Protein AF-A0A920T588-F1 (afdb_monomer_lite)

Foldseek 3Di:
DDDPVVVVVDDDDPPDQDWDWDWDDDPNHIDIHTDDRDDDDDDDDD

Secondary structure (DSSP, 8-state):
---GGGGGG-PPPTTS---EEEEEEETTEEEEEEEESPPP-PPPP-

Sequence (46 aa):
MISLNKLNQFSVPDDWITIKTIEAHTGGEPLRIIIDGYPELKGKPY

pLDDT: mean 90.89, std 8.41, range [64.38, 98.44]

Radius of gyration: 17.24 Å; chains: 1; bounding box: 36×12×52 Å

Structure (mmCIF, N/CA/C/O backbone):
data_AF-A0A920T588-F1
#
_entry.id   AF-A0A920T588-F1
#
loop_
_atom_site.group_PDB
_atom_site.id
_atom_site.type_symbol
_atom_site.label_atom_id
_atom_site.label_alt_id
_atom_site.label_comp_id
_atom_site.label_asym_id
_atom_site.label_entity_id
_atom_site.label_seq_id
_atom_site.pdbx_PDB_ins_code
_atom_site.Cartn_x
_atom_site.Cartn_y
_atom_site.Cartn_z
_atom_site.occupancy
_atom_site.B_iso_or_equiv
_atom_site.auth_seq_id
_atom_site.auth_comp_id
_atom_site.auth_asym_id
_atom_site.auth_atom_id
_atom_site.pdbx_PDB_model_num
ATOM 1 N N . MET A 1 1 ? 14.481 1.800 -31.521 1.00 64.38 1 MET A N 1
ATOM 2 C CA . MET A 1 1 ? 14.249 2.542 -30.261 1.00 64.38 1 MET A CA 1
ATOM 3 C C . MET A 1 1 ? 12.768 2.405 -29.925 1.00 64.38 1 MET A C 1
ATOM 5 O O . MET A 1 1 ? 11.954 2.738 -30.776 1.00 64.38 1 MET A O 1
ATOM 9 N N . ILE A 1 2 ? 12.407 1.807 -28.787 1.00 76.62 2 ILE A N 1
ATOM 10 C CA . ILE A 1 2 ? 10.996 1.584 -28.418 1.00 76.62 2 ILE A CA 1
ATOM 11 C C . ILE A 1 2 ? 10.456 2.859 -27.764 1.00 76.62 2 ILE A C 1
ATOM 13 O O . ILE A 1 2 ? 11.106 3.425 -26.889 1.00 76.62 2 ILE A O 1
ATOM 17 N N . SER A 1 3 ? 9.282 3.321 -28.197 1.00 81.31 3 SER A N 1
ATOM 18 C CA . SER A 1 3 ? 8.605 4.472 -27.590 1.00 81.31 3 SER A CA 1
ATOM 19 C C . SER A 1 3 ? 7.805 4.025 -26.364 1.00 81.31 3 SER A C 1
ATOM 21 O O . SER A 1 3 ? 6.836 3.278 -26.497 1.00 81.31 3 SER A O 1
ATOM 23 N N . LEU A 1 4 ? 8.210 4.485 -25.177 1.00 83.75 4 LEU A N 1
ATOM 24 C CA . LEU A 1 4 ? 7.599 4.121 -23.890 1.00 83.75 4 LEU A CA 1
ATOM 25 C C . LEU A 1 4 ? 6.290 4.870 -23.595 1.00 83.75 4 LEU A C 1
ATOM 27 O O . LEU A 1 4 ? 5.516 4.438 -22.748 1.00 83.75 4 LEU A O 1
ATOM 31 N N . AS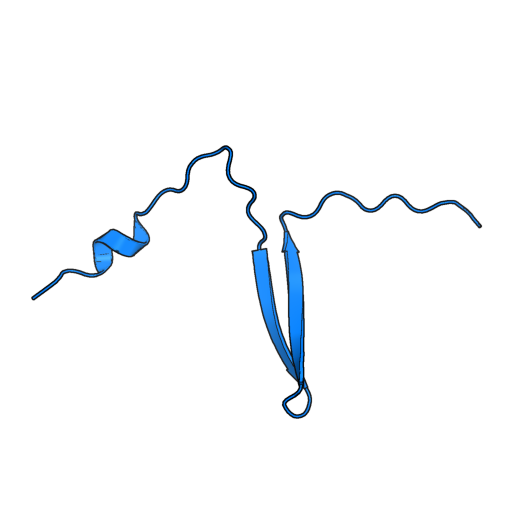N A 1 5 ? 5.995 5.947 -24.330 1.00 82.19 5 ASN A N 1
ATOM 32 C CA . ASN A 1 5 ? 4.807 6.779 -24.098 1.00 82.19 5 ASN A CA 1
ATOM 33 C C . ASN A 1 5 ? 3.485 6.011 -24.260 1.00 82.19 5 ASN A C 1
ATOM 35 O O . ASN A 1 5 ? 2.485 6.386 -23.654 1.00 82.19 5 ASN A O 1
ATOM 39 N N . LYS A 1 6 ? 3.480 4.918 -25.036 1.00 74.56 6 LYS A N 1
ATOM 40 C CA . LYS A 1 6 ? 2.303 4.054 -25.209 1.00 74.56 6 LYS A CA 1
ATOM 41 C C . LYS A 1 6 ? 1.884 3.335 -23.920 1.00 74.56 6 LYS A C 1
ATOM 43 O O . LYS A 1 6 ? 0.713 3.008 -23.785 1.00 74.56 6 LYS A O 1
ATOM 48 N N . LEU A 1 7 ? 2.800 3.119 -22.970 1.00 78.19 7 LEU A N 1
ATOM 49 C CA . LEU A 1 7 ? 2.485 2.463 -21.693 1.00 78.19 7 LEU A CA 1
ATOM 50 C C . LEU A 1 7 ? 1.576 3.327 -20.808 1.00 78.19 7 LEU A C 1
ATOM 52 O O . LE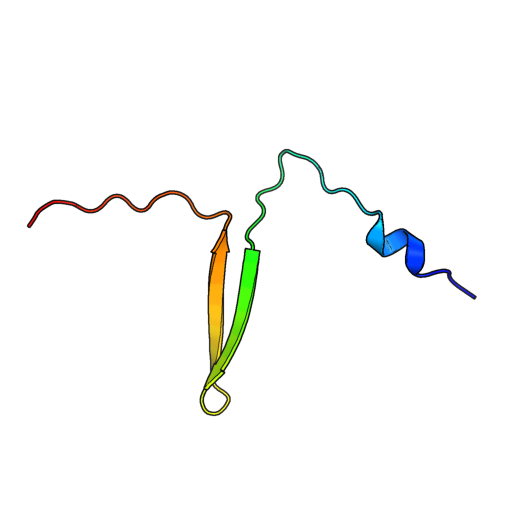U A 1 7 ? 0.719 2.796 -20.113 1.00 78.19 7 LEU A O 1
ATOM 56 N N . ASN A 1 8 ? 1.693 4.655 -20.900 1.00 76.00 8 ASN A N 1
ATOM 57 C CA . ASN A 1 8 ? 0.855 5.588 -20.139 1.00 76.00 8 ASN A CA 1
ATOM 58 C C . ASN A 1 8 ? -0.587 5.685 -20.668 1.00 76.00 8 ASN A C 1
ATOM 60 O O . ASN A 1 8 ? -1.423 6.328 -20.044 1.00 76.00 8 ASN A O 1
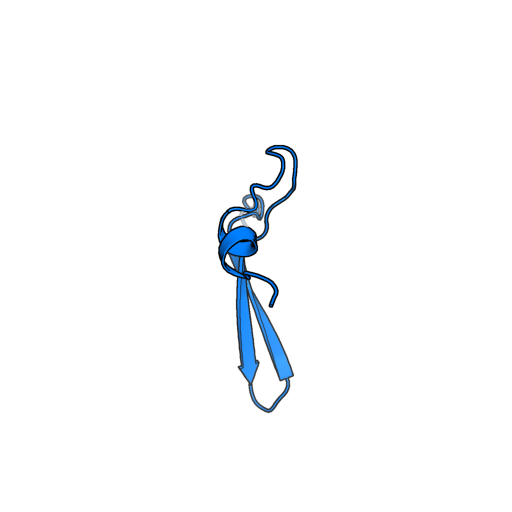ATOM 64 N N . GLN A 1 9 ? -0.871 5.086 -21.828 1.00 81.06 9 GLN A N 1
ATOM 65 C CA . GLN A 1 9 ? -2.202 5.040 -22.442 1.00 81.06 9 GLN A CA 1
ATOM 66 C C . GLN A 1 9 ? -2.872 3.671 -22.274 1.00 81.06 9 GLN A C 1
ATOM 68 O O . GLN A 1 9 ? -3.920 3.421 -22.866 1.00 81.06 9 GLN A O 1
ATOM 73 N N . PHE A 1 10 ? -2.260 2.763 -21.510 1.00 82.31 10 PHE A N 1
ATOM 74 C CA . PHE A 1 10 ? -2.839 1.456 -21.248 1.00 82.31 10 PHE A CA 1
ATOM 75 C C . PHE A 1 10 ? -4.088 1.605 -20.370 1.00 82.31 10 PHE A C 1
ATOM 77 O O . PHE A 1 10 ? -3.997 2.020 -19.217 1.00 82.31 10 PHE A O 1
ATOM 84 N N . SER A 1 11 ? -5.248 1.270 -20.934 1.00 84.00 11 SER A N 1
ATOM 85 C CA . SER A 1 11 ? -6.514 1.198 -20.206 1.00 84.00 11 SER A CA 1
ATOM 86 C C . SER A 1 11 ? -6.744 -0.236 -19.756 1.00 84.00 11 SER A C 1
ATOM 88 O O . SER A 1 11 ? -6.687 -1.159 -20.570 1.00 84.00 11 SER A O 1
ATOM 90 N N . VAL A 1 12 ? -7.011 -0.416 -18.467 1.00 88.00 12 VAL A N 1
ATOM 91 C CA . VAL A 1 12 ? -7.418 -1.710 -17.913 1.00 88.00 12 VAL A CA 1
ATOM 92 C C . VAL A 1 12 ? -8.906 -1.962 -18.186 1.00 88.00 12 VAL A C 1
ATOM 94 O O . VAL A 1 12 ? -9.651 -0.997 -18.364 1.00 88.00 12 VAL A O 1
ATOM 97 N N . PRO A 1 13 ? -9.346 -3.229 -18.255 1.00 93.00 13 PRO A N 1
ATOM 98 C CA . PRO A 1 13 ? -10.766 -3.573 -18.277 1.00 93.00 13 PRO A CA 1
ATOM 99 C C . PRO A 1 13 ? -11.507 -3.082 -17.024 1.00 93.00 13 PRO A C 1
ATOM 101 O O . PRO A 1 13 ? -10.961 -3.123 -15.922 1.00 93.00 13 PRO A O 1
ATOM 104 N N . ASP A 1 14 ? -12.762 -2.660 -17.190 1.00 88.94 14 ASP A N 1
ATOM 105 C CA . ASP A 1 14 ? -13.574 -2.085 -16.103 1.00 88.94 14 ASP A CA 1
ATOM 106 C C . ASP A 1 14 ? -13.964 -3.102 -15.016 1.00 88.94 14 ASP A C 1
ATOM 108 O O . ASP A 1 14 ? -14.308 -2.727 -13.897 1.00 88.94 14 ASP A O 1
ATOM 112 N N . ASP A 1 15 ? -13.926 -4.398 -15.329 1.00 94.44 15 ASP A N 1
ATOM 113 C CA . ASP A 1 15 ? -14.240 -5.489 -14.404 1.00 94.44 15 ASP A CA 1
ATOM 114 C C . ASP A 1 15 ? -13.060 -5.871 -13.495 1.00 94.44 15 ASP A C 1
ATOM 116 O O . ASP A 1 15 ? -13.193 -6.727 -12.615 1.00 94.44 15 ASP A O 1
ATOM 120 N N . TRP A 1 16 ? -11.900 -5.234 -13.672 1.00 94.81 16 TRP A N 1
ATOM 121 C CA . TRP A 1 16 ? -10.737 -5.480 -12.834 1.00 94.81 16 TRP A CA 1
ATOM 122 C C . TRP A 1 16 ? -10.866 -4.800 -11.476 1.00 94.81 16 TRP A C 1
ATOM 124 O O . TRP A 1 16 ? -11.113 -3.600 -11.352 1.00 94.81 16 TRP A O 1
ATOM 134 N N . ILE A 1 17 ? -10.579 -5.571 -10.429 1.00 93.75 17 ILE A N 1
ATOM 135 C CA . ILE A 1 17 ? -10.416 -5.018 -9.089 1.00 93.75 17 ILE A CA 1
ATOM 136 C C . ILE A 1 17 ? -9.168 -4.135 -9.089 1.00 93.75 17 ILE A C 1
ATOM 138 O O . ILE A 1 17 ? -8.052 -4.603 -9.318 1.00 93.75 17 ILE A O 1
ATOM 142 N N . THR A 1 18 ? -9.366 -2.858 -8.785 1.00 94.12 18 THR A N 1
ATOM 143 C CA . THR A 1 18 ? -8.290 -1.877 -8.666 1.00 94.12 18 THR A CA 1
ATOM 144 C C . THR A 1 18 ? -8.120 -1.514 -7.201 1.00 94.12 18 THR A C 1
ATOM 146 O O . THR A 1 18 ? -9.065 -1.035 -6.589 1.00 94.12 18 THR A O 1
ATOM 149 N N . ILE A 1 19 ? -6.923 -1.715 -6.643 1.00 96.75 19 ILE A N 1
ATOM 150 C CA . ILE A 1 19 ? -6.559 -1.253 -5.296 1.00 96.75 19 ILE A CA 1
ATOM 151 C C . ILE A 1 19 ? -5.476 -0.193 -5.441 1.00 96.75 19 ILE A C 1
ATOM 153 O O . ILE A 1 19 ? -4.420 -0.450 -6.020 1.00 96.75 19 ILE A O 1
ATOM 157 N N . LYS A 1 20 ? -5.724 0.998 -4.899 1.00 96.50 20 LYS A N 1
ATOM 158 C CA . LYS A 1 20 ? -4.757 2.096 -4.915 1.00 96.50 20 LYS A CA 1
ATOM 159 C C . LYS A 1 20 ? -3.990 2.106 -3.601 1.00 96.50 20 LYS A C 1
ATOM 161 O O . LYS A 1 20 ? -4.604 2.132 -2.532 1.00 96.50 20 LYS A O 1
ATOM 166 N N . THR A 1 21 ? -2.661 2.106 -3.671 1.00 98.19 21 THR A N 1
ATOM 167 C CA . THR A 1 21 ? -1.804 2.048 -2.481 1.00 98.19 21 THR A CA 1
ATOM 168 C C . THR A 1 21 ? -0.739 3.139 -2.459 1.00 98.19 21 THR A C 1
ATOM 170 O O . THR A 1 21 ? -0.370 3.700 -3.491 1.00 98.19 21 THR A O 1
ATOM 173 N N . ILE A 1 22 ? -0.253 3.440 -1.255 1.00 98.44 22 ILE A N 1
ATOM 174 C CA . ILE A 1 22 ? 1.004 4.146 -1.006 1.00 98.44 22 ILE A CA 1
ATOM 175 C C . ILE A 1 22 ? 1.944 3.151 -0.330 1.00 98.44 22 ILE A C 1
ATOM 177 O O . ILE A 1 22 ? 1.603 2.572 0.702 1.00 98.44 22 ILE A O 1
ATOM 181 N N . GLU A 1 23 ? 3.127 2.965 -0.905 1.00 98.38 23 GLU A N 1
ATOM 182 C CA . GLU A 1 23 ? 4.186 2.152 -0.311 1.00 98.38 23 GLU A CA 1
ATOM 183 C C . GLU A 1 23 ? 5.097 3.048 0.539 1.00 98.38 23 GLU A C 1
ATOM 185 O O . GLU A 1 23 ? 5.502 4.131 0.114 1.00 98.38 23 GLU A O 1
ATOM 190 N N . ALA A 1 24 ? 5.422 2.597 1.743 1.00 98.00 24 ALA A N 1
ATOM 191 C CA . ALA A 1 24 ? 6.296 3.267 2.694 1.00 98.00 24 ALA A CA 1
ATOM 192 C C . ALA A 1 24 ? 7.144 2.229 3.441 1.00 98.00 24 ALA A C 1
ATOM 194 O O . ALA A 1 24 ? 6.959 1.024 3.2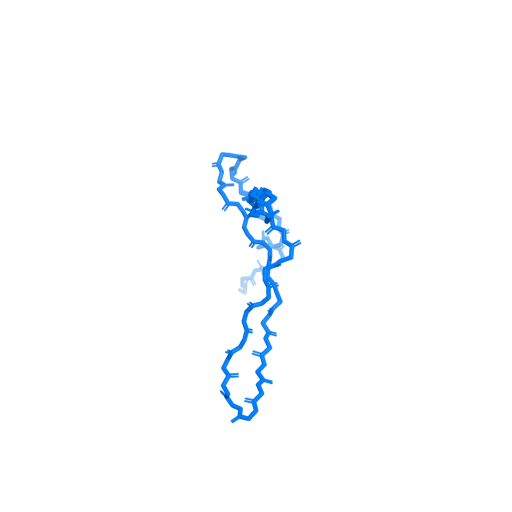76 1.00 98.00 24 ALA A O 1
ATOM 195 N N . HIS A 1 25 ? 8.083 2.680 4.269 1.00 98.31 25 HIS A N 1
ATOM 196 C CA . HIS A 1 25 ? 8.799 1.800 5.186 1.00 98.31 25 HIS A CA 1
ATOM 197 C C . HIS A 1 25 ? 9.246 2.553 6.442 1.00 98.31 25 HIS A C 1
ATOM 199 O O . HIS A 1 25 ? 9.504 3.757 6.392 1.00 98.31 25 HIS A O 1
ATOM 205 N N 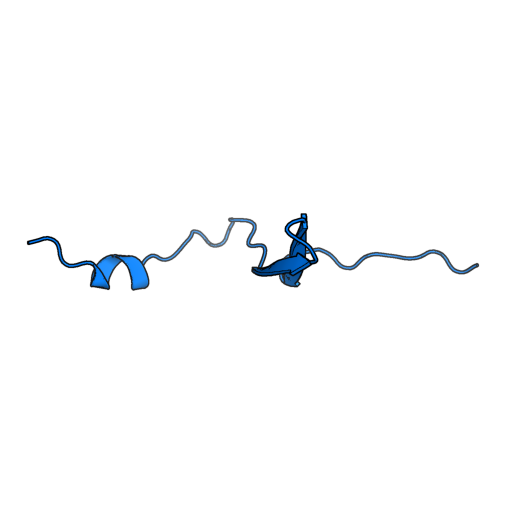. THR A 1 26 ? 9.409 1.830 7.550 1.00 97.81 26 THR A N 1
ATOM 206 C CA . THR A 1 26 ? 9.971 2.358 8.804 1.00 97.81 26 THR A CA 1
ATOM 207 C C . THR A 1 26 ? 11.049 1.405 9.293 1.00 97.81 26 THR A C 1
ATOM 209 O O . THR A 1 26 ? 10.790 0.226 9.494 1.00 97.81 26 THR A O 1
ATOM 212 N N . GLY A 1 27 ? 12.287 1.884 9.443 1.00 97.56 27 GLY A N 1
ATOM 213 C CA . GLY A 1 27 ? 13.404 1.024 9.864 1.00 97.56 27 GLY A CA 1
ATOM 214 C C . GLY A 1 27 ? 13.771 -0.089 8.869 1.00 97.56 27 GLY A C 1
ATOM 215 O O . GLY A 1 27 ? 14.440 -1.039 9.246 1.00 97.56 27 GLY A O 1
ATOM 216 N N . GLY A 1 28 ? 13.332 0.027 7.613 1.00 96.94 28 GLY A N 1
ATOM 217 C CA . GLY A 1 28 ? 13.508 -1.003 6.581 1.00 96.94 28 GLY A CA 1
ATOM 218 C C . GLY A 1 28 ? 12.329 -1.972 6.471 1.00 96.94 28 GLY A C 1
ATOM 219 O O . GLY A 1 28 ? 12.239 -2.690 5.480 1.00 96.94 28 GLY A O 1
ATOM 220 N N . GLU A 1 29 ? 11.388 -1.933 7.419 1.00 97.94 29 GLU A N 1
ATOM 221 C CA . GLU A 1 29 ? 10.173 -2.744 7.372 1.00 97.94 29 GLU A CA 1
ATOM 222 C C . GLU A 1 29 ? 9.129 -2.110 6.445 1.00 97.94 29 GLU A C 1
ATOM 224 O O . GLU A 1 29 ? 8.806 -0.928 6.621 1.00 97.94 29 GLU A O 1
ATOM 229 N N . PRO A 1 30 ? 8.592 -2.854 5.463 1.00 98.31 30 PRO A N 1
ATOM 230 C CA . PRO A 1 30 ? 7.653 -2.322 4.489 1.00 98.31 30 PRO A CA 1
ATOM 231 C C . PRO A 1 30 ? 6.279 -2.047 5.110 1.00 98.31 30 PRO A C 1
ATOM 233 O O . PRO A 1 30 ? 5.767 -2.799 5.936 1.00 98.31 30 PRO A O 1
ATOM 236 N N . LEU A 1 31 ? 5.644 -0.985 4.633 1.00 98.38 31 LEU A N 1
ATOM 237 C CA . LEU A 1 31 ? 4.276 -0.602 4.939 1.00 98.38 31 LEU A CA 1
ATOM 238 C C . LEU A 1 31 ? 3.540 -0.323 3.630 1.00 98.38 31 LEU A C 1
ATOM 240 O O . LEU A 1 31 ? 4.001 0.448 2.794 1.00 98.38 31 LEU A O 1
ATOM 244 N N . ARG A 1 32 ? 2.352 -0.904 3.483 1.00 98.31 32 ARG A N 1
ATOM 245 C CA . ARG A 1 32 ? 1.442 -0.625 2.373 1.00 98.31 32 ARG A CA 1
ATOM 246 C C . ARG A 1 32 ? 0.168 -0.011 2.919 1.00 98.31 32 ARG A C 1
ATOM 248 O O . ARG A 1 32 ? -0.546 -0.641 3.693 1.00 98.31 32 ARG A O 1
ATOM 255 N N . ILE A 1 33 ? -0.119 1.210 2.498 1.00 98.00 33 ILE A N 1
ATOM 256 C CA . ILE A 1 33 ? -1.315 1.950 2.889 1.00 98.00 33 ILE A CA 1
ATOM 257 C C . ILE A 1 33 ? -2.312 1.839 1.742 1.00 98.00 33 ILE A C 1
ATOM 259 O O . ILE A 1 33 ? -2.058 2.357 0.658 1.00 98.00 33 ILE A O 1
ATOM 263 N N . ILE A 1 34 ? -3.436 1.162 1.964 1.00 97.75 34 ILE A N 1
ATOM 264 C CA . ILE A 1 34 ? -4.538 1.108 0.997 1.00 97.75 34 ILE A CA 1
ATOM 265 C C . ILE A 1 34 ? -5.328 2.414 1.107 1.00 97.75 34 ILE A C 1
ATOM 267 O O . ILE A 1 34 ? -5.784 2.759 2.195 1.00 97.75 34 ILE A O 1
ATOM 271 N N . ILE A 1 35 ? -5.470 3.140 -0.002 1.00 97.81 35 ILE A N 1
ATOM 272 C CA . ILE A 1 35 ? -6.157 4.440 -0.044 1.00 97.81 35 ILE A CA 1
ATOM 273 C C . ILE A 1 35 ? -7.452 4.422 -0.861 1.00 97.81 35 ILE A C 1
ATOM 275 O O . ILE A 1 35 ? -8.252 5.340 -0.717 1.00 97.81 35 ILE A O 1
ATOM 279 N N . ASP A 1 36 ? -7.657 3.412 -1.711 1.00 97.19 36 ASP A N 1
ATOM 280 C CA . ASP A 1 36 ? -8.890 3.227 -2.484 1.00 97.19 36 ASP A CA 1
ATOM 281 C C . ASP A 1 36 ? -9.023 1.773 -2.973 1.00 97.19 36 ASP A C 1
ATOM 283 O O . ASP A 1 36 ? -8.035 1.029 -2.999 1.00 97.19 36 ASP A O 1
ATOM 287 N N . GLY A 1 37 ? -10.228 1.377 -3.384 1.00 95.12 37 GLY A N 1
ATOM 288 C CA . GLY A 1 37 ? -10.508 0.067 -3.980 1.00 95.12 37 GLY A CA 1
ATOM 289 C C . GLY A 1 37 ? -10.841 -1.046 -2.988 1.00 95.12 37 GLY A C 1
ATOM 290 O O . GLY A 1 37 ? -11.021 -2.196 -3.387 1.00 95.12 37 GLY A O 1
ATOM 291 N N . TYR A 1 38 ? -10.926 -0.720 -1.697 1.00 95.38 38 TYR A N 1
ATOM 292 C CA . TYR A 1 38 ? -11.352 -1.646 -0.650 1.00 95.38 38 TYR A CA 1
ATOM 293 C C . TYR A 1 38 ? -12.812 -1.371 -0.261 1.00 95.38 38 TYR A C 1
ATOM 295 O O . TYR A 1 38 ? -13.207 -0.205 -0.209 1.00 95.38 38 TYR A O 1
ATOM 303 N N . PRO A 1 39 ? -13.631 -2.401 0.020 1.00 93.69 39 PRO A N 1
ATOM 304 C CA . PRO A 1 39 ? -15.002 -2.187 0.464 1.00 93.69 39 PRO A CA 1
ATOM 305 C C . PRO A 1 39 ? -15.049 -1.488 1.826 1.00 93.69 39 PRO A C 1
ATOM 307 O O . PRO A 1 39 ? -14.129 -1.598 2.640 1.00 93.69 39 PRO A O 1
ATOM 310 N N . GLU A 1 40 ? -16.171 -0.825 2.099 1.00 93.94 40 GLU A N 1
ATOM 311 C CA . GLU A 1 40 ? -16.443 -0.257 3.416 1.00 93.94 40 GLU A CA 1
ATOM 312 C C . GLU A 1 40 ? -16.442 -1.356 4.492 1.00 93.94 40 GLU A C 1
ATOM 314 O O . GLU A 1 40 ? -17.132 -2.377 4.386 1.00 93.94 40 GLU A O 1
ATOM 319 N N . LEU A 1 41 ? -15.662 -1.139 5.551 1.00 92.31 41 LEU A N 1
ATOM 320 C CA . LEU A 1 41 ? -15.560 -2.067 6.671 1.00 92.31 41 LEU A CA 1
ATOM 321 C C . LEU A 1 41 ? -16.691 -1.801 7.670 1.00 92.31 41 LEU A C 1
ATOM 323 O O . LEU A 1 41 ? -16.724 -0.767 8.333 1.00 92.31 41 LEU A O 1
ATOM 327 N N . LYS A 1 42 ? -17.609 -2.761 7.816 1.00 94.56 42 LYS A N 1
A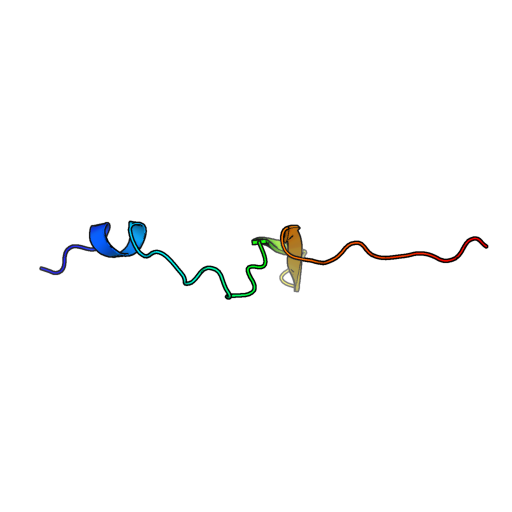TOM 328 C CA . LYS A 1 42 ? -18.722 -2.667 8.772 1.00 94.56 42 LYS A CA 1
ATOM 329 C C . LYS A 1 42 ? -18.268 -3.065 10.178 1.00 94.56 42 LYS A C 1
ATOM 331 O O . LYS A 1 42 ? -17.889 -4.213 10.403 1.00 94.56 42 LYS A O 1
ATOM 336 N N . GLY A 1 43 ? -18.355 -2.137 11.128 1.00 93.62 43 GLY A N 1
ATOM 337 C CA . GLY A 1 43 ? -18.171 -2.412 12.556 1.00 93.62 43 GLY A CA 1
ATOM 338 C C . GLY A 1 43 ? -19.481 -2.804 13.250 1.00 93.62 43 GLY A C 1
ATOM 339 O O . GLY A 1 43 ? -20.559 -2.380 12.834 1.00 93.62 43 GLY A O 1
ATOM 340 N N . LYS A 1 44 ? -19.400 -3.599 14.326 1.00 90.69 44 LYS A N 1
ATOM 341 C CA . LYS A 1 44 ? -20.517 -3.768 15.273 1.00 90.69 44 LYS A CA 1
ATOM 342 C C . LYS A 1 44 ? -20.427 -2.690 16.363 1.00 90.69 44 LYS A C 1
ATOM 344 O O . LYS A 1 44 ? -19.307 -2.394 16.782 1.00 90.69 44 LYS A O 1
ATOM 349 N N . PRO A 1 45 ? -21.555 -2.128 16.837 1.00 81.19 45 PRO A N 1
ATOM 350 C CA . PRO A 1 45 ? -21.545 -1.317 18.048 1.00 81.19 45 PRO A CA 1
ATOM 351 C C . PRO A 1 45 ? -21.144 -2.189 19.247 1.00 81.19 45 PRO A C 1
ATOM 353 O O . PRO A 1 45 ? -21.498 -3.371 19.295 1.00 81.19 45 PRO A O 1
ATOM 356 N N . TYR A 1 46 ? -20.363 -1.599 20.149 1.00 78.44 46 TYR A N 1
ATOM 357 C CA . TYR A 1 46 ? -19.914 -2.192 21.413 1.00 78.44 46 TYR A CA 1
ATOM 358 C C . TYR A 1 46 ? -21.026 -2.208 22.461 1.00 78.44 46 TYR A C 1
ATOM 360 O O . TYR A 1 46 ? -21.812 -1.233 22.501 1.00 78.44 46 TYR A O 1
#